Protein AF-A0A1D9CWX2-F1 (afdb_monomer_lite)

pLDDT: mean 90.26, std 9.73, range [59.81, 98.38]

Sequence (145 aa):
MKDIREGFYKEDIRKVVSSANALLNWCKFDFNDALKPLISKLIYSINLSRTNGLTTLIYTANNLYSLKYLSNENVSTLIEVVPIIFDGTAYENVNPTSHLAINVTSVRSECIKLARELLKNNSNSELKRITEEAKTDPLPEVRFV

Radius of gyration: 14.67 Å; chains: 1; bounding box: 38×24×41 Å

Foldseek 3Di:
DVQLLCLLPDPDLVSNLVSLVVLLVCCVVDNDPVSQVSLVSLLVSLLVVDLRNNLSSLLSLLSCVVVVVHDPVSLVSLLVRLLVNLVCLQVVNDDCPDPNVVCSLSNLLSSLSSLVSSVVPDDDPSSVVSNVVQCVRPDVSSNVD

Structure (mmCIF, N/CA/C/O backbone):
data_AF-A0A1D9CWX2-F1
#
_entry.id   AF-A0A1D9CWX2-F1
#
loop_
_atom_site.group_PDB
_atom_site.id
_atom_site.type_symbol
_atom_site.label_atom_id
_atom_site.label_alt_id
_atom_site.label_comp_id
_atom_site.label_asym_id
_atom_site.label_entity_id
_atom_site.label_seq_id
_atom_site.pdbx_PDB_ins_code
_atom_site.Cartn_x
_atom_site.Cartn_y
_atom_site.Cartn_z
_atom_site.occupancy
_atom_site.B_iso_or_equiv
_atom_site.auth_seq_id
_atom_site.auth_comp_id
_atom_site.auth_asym_id
_atom_site.auth_atom_id
_atom_site.pdbx_PDB_model_num
ATOM 1 N N . MET A 1 1 ? 3.677 2.208 21.973 1.00 59.81 1 MET A N 1
ATOM 2 C CA . MET A 1 1 ? 3.201 3.225 20.993 1.00 59.81 1 MET A CA 1
ATOM 3 C C . MET A 1 1 ? 4.329 4.089 20.407 1.00 59.81 1 MET A C 1
ATOM 5 O O . MET A 1 1 ? 4.275 4.393 19.219 1.00 59.81 1 MET A O 1
ATOM 9 N N . LYS A 1 2 ? 5.341 4.502 21.194 1.00 65.56 2 LYS A N 1
ATOM 10 C CA . LYS A 1 2 ? 6.508 5.254 20.684 1.00 65.56 2 LYS A CA 1
ATOM 11 C C . LYS A 1 2 ? 7.310 4.456 19.641 1.00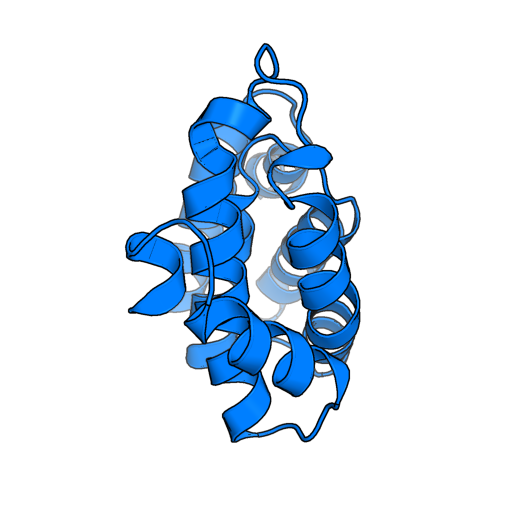 65.56 2 LYS A C 1
ATOM 13 O O . LYS A 1 2 ? 7.604 4.996 18.582 1.00 65.56 2 LYS A O 1
ATOM 18 N N . ASP A 1 3 ? 7.524 3.162 19.875 1.00 70.19 3 ASP A N 1
ATOM 19 C CA . ASP A 1 3 ? 8.325 2.315 18.973 1.00 70.19 3 ASP A CA 1
ATOM 20 C C . ASP A 1 3 ? 7.672 2.086 17.603 1.00 70.19 3 ASP A C 1
ATOM 22 O O . ASP A 1 3 ? 8.350 2.160 16.582 1.00 70.19 3 ASP A O 1
ATOM 26 N N . ILE A 1 4 ? 6.343 1.911 17.555 1.00 67.88 4 ILE A N 1
ATOM 27 C CA . ILE A 1 4 ? 5.595 1.795 16.286 1.00 67.88 4 ILE A CA 1
ATOM 28 C C . ILE A 1 4 ? 5.743 3.084 15.473 1.00 67.88 4 ILE A C 1
ATOM 30 O O . ILE A 1 4 ? 6.108 3.062 14.301 1.00 67.88 4 ILE A O 1
ATOM 34 N N . ARG A 1 5 ? 5.513 4.219 16.139 1.00 67.94 5 ARG A N 1
ATOM 35 C CA . ARG A 1 5 ? 5.567 5.558 15.547 1.00 67.94 5 ARG A CA 1
ATOM 36 C C . ARG A 1 5 ? 6.931 5.877 14.942 1.00 67.94 5 ARG A C 1
ATOM 38 O O . ARG A 1 5 ? 6.989 6.479 13.878 1.00 67.94 5 ARG A O 1
ATOM 45 N N . GLU A 1 6 ? 8.011 5.535 15.636 1.00 76.56 6 GLU A N 1
ATOM 46 C CA . GLU A 1 6 ? 9.367 5.769 15.138 1.00 76.56 6 GLU A CA 1
ATOM 47 C C . GLU A 1 6 ? 9.798 4.731 14.101 1.00 76.56 6 GLU A C 1
ATOM 49 O O . GLU A 1 6 ? 10.604 5.048 13.227 1.00 76.56 6 GLU A O 1
ATOM 54 N N . GLY A 1 7 ? 9.269 3.507 14.182 1.00 68.19 7 GLY A N 1
ATOM 55 C CA . GLY A 1 7 ? 9.634 2.403 13.299 1.00 68.19 7 GLY A CA 1
ATOM 56 C C . GLY A 1 7 ? 9.360 2.679 11.823 1.00 68.19 7 GLY A C 1
ATOM 57 O O . GLY A 1 7 ? 10.159 2.265 10.992 1.00 68.19 7 GLY A O 1
ATOM 58 N N . PHE A 1 8 ? 8.321 3.457 11.497 1.00 68.81 8 PHE A N 1
ATOM 59 C CA . PHE A 1 8 ? 7.978 3.816 10.112 1.00 68.81 8 PHE A CA 1
ATOM 60 C C . PHE A 1 8 ? 9.014 4.690 9.390 1.00 68.81 8 PHE A C 1
ATOM 62 O O . PHE A 1 8 ? 8.916 4.858 8.177 1.00 68.81 8 PHE A O 1
ATOM 69 N N . TYR A 1 9 ? 9.974 5.273 10.113 1.00 67.38 9 TYR A N 1
ATOM 70 C CA . TYR A 1 9 ? 10.994 6.168 9.551 1.00 67.38 9 TYR A CA 1
ATOM 71 C C . TYR A 1 9 ? 12.418 5.625 9.702 1.00 67.38 9 TYR A C 1
ATOM 73 O O . TYR A 1 9 ? 13.372 6.318 9.341 1.00 67.38 9 TYR A O 1
ATOM 81 N N . LYS A 1 10 ? 12.587 4.423 10.268 1.00 72.75 10 LYS A N 1
ATOM 82 C CA . LYS A 1 10 ? 13.910 3.809 10.428 1.00 72.75 10 LYS A CA 1
ATOM 83 C C . LYS A 1 10 ? 14.403 3.268 9.088 1.00 72.75 10 LYS A C 1
ATOM 85 O O . LYS A 1 10 ? 13.624 2.788 8.276 1.00 72.75 10 LYS A O 1
ATOM 90 N N . GLU A 1 11 ? 15.718 3.285 8.907 1.00 66.25 11 GLU A N 1
ATOM 91 C CA . GLU A 1 11 ? 16.367 2.628 7.767 1.00 66.25 11 GLU A CA 1
ATOM 92 C C . GLU A 1 11 ? 16.251 1.096 7.845 1.00 66.25 11 GLU A C 1
ATOM 94 O O . GLU A 1 11 ? 16.221 0.433 6.812 1.00 66.25 11 GLU A O 1
ATOM 99 N N . ASP A 1 12 ? 16.131 0.526 9.053 1.00 76.94 12 ASP A N 1
ATOM 100 C CA . ASP A 1 12 ? 15.967 -0.920 9.248 1.00 76.94 12 ASP A CA 1
ATOM 101 C C . ASP A 1 12 ? 14.585 -1.390 8.772 1.00 76.94 12 ASP A C 1
ATOM 103 O O . ASP A 1 12 ? 13.565 -1.170 9.434 1.00 76.94 12 ASP A O 1
ATOM 107 N N . ILE A 1 13 ? 14.581 -2.113 7.650 1.00 78.19 13 ILE A N 1
ATOM 108 C CA . ILE A 1 13 ? 13.384 -2.681 7.027 1.00 78.19 13 ILE A CA 1
ATOM 109 C C . 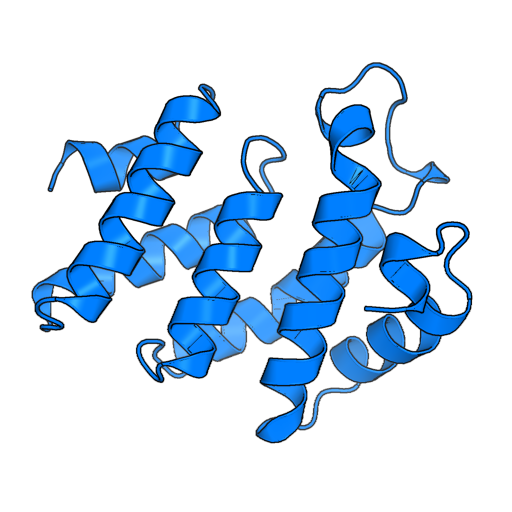ILE A 1 13 ? 12.560 -3.533 7.996 1.00 78.19 13 ILE A C 1
ATOM 111 O O . ILE A 1 13 ? 11.333 -3.479 7.969 1.00 78.19 13 ILE A O 1
ATOM 115 N N . ARG A 1 14 ? 13.199 -4.273 8.912 1.00 80.31 14 ARG A N 1
ATOM 116 C CA . ARG A 1 14 ? 12.491 -5.146 9.860 1.00 80.31 14 ARG A CA 1
ATOM 117 C C . ARG A 1 14 ? 11.664 -4.332 10.842 1.00 80.31 14 ARG A C 1
ATOM 119 O O . ARG A 1 14 ? 10.590 -4.778 11.232 1.00 80.31 14 ARG A O 1
ATOM 126 N N . LYS A 1 15 ? 12.142 -3.139 11.216 1.00 83.31 15 LYS A N 1
ATOM 127 C CA . LYS A 1 15 ? 11.414 -2.212 12.094 1.00 83.31 15 LYS A CA 1
ATOM 128 C C . LYS A 1 15 ? 10.236 -1.568 11.374 1.00 83.31 15 LYS A C 1
ATOM 130 O O . LYS A 1 15 ? 9.180 -1.419 11.977 1.00 83.31 15 LYS A O 1
ATOM 135 N N . VAL A 1 16 ? 10.387 -1.233 10.092 1.00 83.9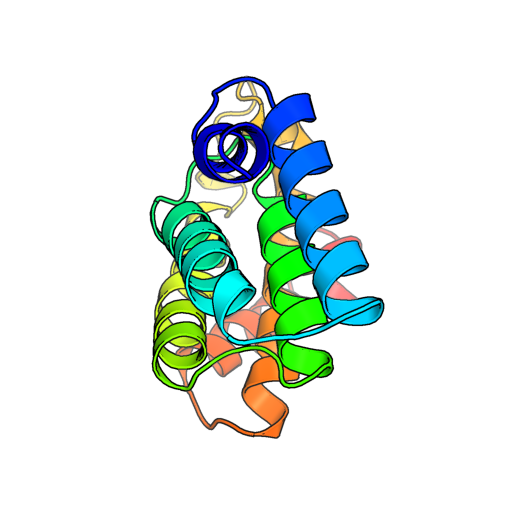4 16 VAL A N 1
ATOM 136 C CA . VAL A 1 16 ? 9.272 -0.732 9.272 1.00 83.94 16 VAL A CA 1
ATOM 137 C C . VAL A 1 16 ? 8.187 -1.806 9.150 1.00 83.94 16 VAL A C 1
ATOM 139 O O . VAL A 1 16 ? 7.023 -1.548 9.454 1.00 83.94 16 VAL A O 1
ATOM 142 N N . VAL A 1 17 ? 8.581 -3.028 8.777 1.00 84.88 17 VAL A N 1
ATOM 143 C CA . VAL A 1 17 ? 7.679 -4.175 8.591 1.00 84.88 17 VAL A CA 1
ATOM 144 C C . VAL A 1 17 ? 6.957 -4.539 9.885 1.00 84.88 17 VAL A C 1
ATOM 146 O O . VAL A 1 17 ? 5.734 -4.686 9.886 1.00 84.88 17 VAL A O 1
ATOM 149 N N . SER A 1 18 ? 7.684 -4.668 10.999 1.00 86.00 18 SER A N 1
ATOM 150 C CA . SER A 1 18 ? 7.079 -5.035 12.281 1.00 86.00 18 SER A CA 1
ATOM 151 C C . SER A 1 18 ? 6.111 -3.964 12.775 1.00 86.00 18 SER A C 1
ATOM 153 O O . SER A 1 18 ? 5.011 -4.307 13.204 1.00 86.00 18 SER A O 1
ATOM 155 N N . SER A 1 19 ? 6.454 -2.679 12.641 1.00 89.12 19 SER A N 1
ATOM 156 C CA . SER A 1 19 ? 5.563 -1.577 13.005 1.00 89.12 19 SER A CA 1
ATOM 157 C C . SER A 1 19 ? 4.304 -1.524 12.139 1.00 89.12 19 SER A C 1
ATOM 159 O O . SER A 1 19 ? 3.219 -1.298 12.675 1.00 89.12 19 SER A O 1
ATOM 161 N N . ALA A 1 20 ? 4.417 -1.746 10.825 1.00 90.94 20 ALA A N 1
ATOM 162 C CA . ALA A 1 20 ? 3.270 -1.744 9.913 1.00 90.94 20 ALA A CA 1
ATOM 163 C C . ALA A 1 20 ? 2.302 -2.892 10.233 1.00 90.94 20 ALA A C 1
ATOM 165 O O . ALA A 1 20 ? 1.107 -2.666 10.434 1.00 90.94 20 ALA A O 1
ATOM 166 N N . ASN A 1 21 ? 2.837 -4.103 10.399 1.00 92.06 21 ASN A N 1
ATOM 167 C CA . ASN A 1 21 ? 2.047 -5.275 10.767 1.00 92.06 21 ASN A CA 1
ATOM 168 C C . ASN A 1 21 ? 1.420 -5.136 12.161 1.00 92.06 21 ASN A C 1
ATOM 170 O O . ASN A 1 21 ? 0.255 -5.485 12.349 1.00 92.06 21 ASN A O 1
ATOM 174 N N . ALA A 1 22 ? 2.161 -4.598 13.136 1.00 94.00 22 ALA A N 1
ATOM 175 C CA . ALA A 1 22 ? 1.643 -4.352 14.478 1.00 94.00 22 ALA A CA 1
ATOM 176 C C . ALA A 1 22 ? 0.480 -3.354 14.460 1.00 94.00 22 ALA A C 1
ATOM 178 O O . ALA A 1 22 ? -0.535 -3.604 15.106 1.00 94.00 22 ALA A O 1
ATOM 179 N N . LEU A 1 23 ? 0.593 -2.261 13.695 1.00 95.50 23 LEU A N 1
ATOM 180 C CA . LEU A 1 23 ? -0.497 -1.299 13.541 1.00 95.50 23 LEU A CA 1
ATOM 181 C C . LEU A 1 23 ? -1.732 -1.949 12.908 1.00 95.50 23 LEU A C 1
ATOM 183 O O . LEU A 1 23 ? -2.828 -1.796 13.439 1.00 95.50 23 LEU A O 1
ATOM 187 N N . LEU A 1 24 ? -1.566 -2.701 11.815 1.00 96.62 24 LEU A N 1
ATOM 188 C CA . LEU A 1 24 ? -2.686 -3.376 11.155 1.00 96.62 24 LEU A CA 1
ATOM 189 C C . LEU A 1 24 ? -3.411 -4.339 12.100 1.00 96.62 24 LEU A C 1
ATOM 191 O O . LEU A 1 24 ? -4.639 -4.327 12.174 1.00 96.62 24 LEU A O 1
ATOM 195 N N . ASN A 1 25 ? -2.656 -5.162 12.827 1.00 96.06 25 ASN A N 1
ATOM 196 C CA . ASN A 1 25 ? -3.225 -6.110 13.780 1.00 96.06 25 ASN A CA 1
ATOM 197 C C . ASN A 1 25 ? -3.917 -5.396 14.944 1.00 96.06 25 ASN A C 1
ATOM 199 O O . ASN A 1 25 ? -4.981 -5.835 15.367 1.00 96.06 25 ASN A O 1
ATOM 203 N N . TRP A 1 26 ? -3.368 -4.275 15.420 1.00 96.00 26 TRP A N 1
ATOM 204 C CA . TRP A 1 26 ? -4.010 -3.484 16.466 1.00 96.00 26 TRP A CA 1
ATOM 205 C C . TRP A 1 26 ? -5.334 -2.886 15.981 1.00 96.00 26 TRP A C 1
ATOM 207 O O . TRP A 1 26 ? -6.338 -3.034 16.665 1.00 96.00 26 TRP A O 1
ATOM 217 N N . CYS A 1 27 ? -5.385 -2.322 14.769 1.00 96.19 27 CYS A N 1
ATOM 218 C CA . CYS A 1 27 ? -6.645 -1.845 14.191 1.00 96.19 27 CYS A CA 1
ATOM 219 C C . CYS A 1 27 ? -7.685 -2.969 14.064 1.00 96.19 27 CYS A C 1
ATOM 221 O O . CYS A 1 27 ? -8.853 -2.753 14.363 1.00 96.19 27 CYS A O 1
ATOM 223 N N . LYS A 1 28 ? -7.271 -4.176 13.655 1.00 95.94 28 LYS A N 1
ATOM 224 C CA . LYS A 1 28 ? -8.173 -5.338 13.562 1.00 95.94 28 LYS A CA 1
ATOM 225 C C . LYS A 1 28 ? -8.706 -5.794 14.922 1.00 95.94 28 LYS A C 1
ATOM 227 O O . LYS A 1 28 ? -9.802 -6.339 14.979 1.00 95.94 28 LYS A O 1
ATOM 232 N N . PHE A 1 29 ? -7.922 -5.623 15.984 1.00 96.19 29 PHE A N 1
ATOM 233 C CA . PHE A 1 29 ? -8.275 -6.070 17.329 1.00 96.19 29 PHE A CA 1
ATOM 234 C C . PHE A 1 29 ? -9.125 -5.045 18.089 1.00 96.19 29 PHE A C 1
ATOM 236 O O . PHE A 1 29 ? -10.133 -5.411 18.681 1.00 96.19 29 PHE A O 1
ATOM 243 N N . ASP A 1 30 ? -8.718 -3.775 18.075 1.00 95.62 30 ASP A N 1
ATOM 244 C CA . ASP A 1 30 ? -9.350 -2.695 18.838 1.00 95.62 30 ASP A CA 1
ATOM 245 C C . ASP A 1 30 ? -9.116 -1.343 18.145 1.00 95.62 30 ASP A C 1
ATOM 247 O O . ASP A 1 30 ? -8.219 -0.571 18.500 1.00 95.62 30 ASP A O 1
ATOM 251 N N . PHE A 1 31 ? -9.890 -1.070 17.091 1.00 95.94 31 PHE A N 1
ATOM 252 C CA . PHE A 1 31 ? -9.816 0.214 16.403 1.00 95.94 31 PHE A CA 1
ATOM 253 C C . PHE A 1 31 ? -10.419 1.334 17.256 1.00 95.94 31 PHE A C 1
ATOM 255 O O . PHE A 1 31 ? -11.610 1.331 17.561 1.00 95.94 31 PHE A O 1
ATOM 262 N N . ASN A 1 32 ? -9.603 2.339 17.570 1.00 94.19 32 ASN A N 1
ATOM 263 C CA . ASN A 1 32 ? -10.023 3.537 18.286 1.00 94.19 32 ASN A CA 1
ATOM 264 C C . ASN A 1 32 ? -9.279 4.786 17.777 1.00 94.19 32 ASN A C 1
ATOM 266 O O . ASN A 1 32 ? -8.305 4.704 17.020 1.00 94.19 32 ASN A O 1
ATOM 270 N N . ASP A 1 33 ? -9.728 5.964 18.213 1.00 93.50 33 ASP A N 1
ATOM 271 C CA . ASP A 1 33 ? -9.203 7.252 17.744 1.00 93.50 33 ASP A CA 1
ATOM 272 C C . ASP A 1 33 ? -7.707 7.456 18.022 1.00 93.50 33 ASP A C 1
ATOM 274 O O . ASP A 1 33 ? -7.040 8.175 17.275 1.00 93.50 33 ASP A O 1
ATOM 278 N N . ALA A 1 34 ? -7.139 6.781 19.026 1.00 92.50 34 ALA A N 1
ATOM 279 C CA . ALA A 1 34 ? -5.712 6.876 19.326 1.00 92.50 34 ALA A CA 1
ATOM 280 C C . ALA A 1 34 ? -4.827 6.244 18.233 1.00 92.50 34 ALA A C 1
ATOM 282 O O . ALA A 1 34 ? -3.633 6.549 18.159 1.00 92.50 34 ALA A O 1
ATOM 283 N N . LEU A 1 35 ? -5.392 5.399 17.360 1.00 94.56 35 LEU A N 1
ATOM 284 C CA . LEU A 1 35 ? -4.677 4.784 16.238 1.00 94.56 35 LEU A CA 1
ATOM 285 C C . LEU A 1 35 ? -4.646 5.667 14.987 1.00 94.56 35 LEU A C 1
ATOM 287 O O . LEU A 1 35 ? -3.728 5.526 14.175 1.00 94.56 35 LEU A O 1
ATOM 291 N N . LYS A 1 36 ? -5.575 6.622 14.841 1.00 94.94 36 LYS A N 1
ATOM 292 C CA . LYS A 1 36 ? -5.650 7.506 13.662 1.00 94.94 36 LYS A CA 1
ATOM 293 C C . LYS A 1 36 ? -4.327 8.241 13.378 1.00 94.94 36 LYS A C 1
ATOM 295 O O . LYS A 1 36 ? -3.866 8.182 12.238 1.00 94.94 36 LYS A O 1
ATOM 300 N N . PRO A 1 37 ? -3.624 8.828 14.372 1.00 94.19 37 PRO A N 1
ATOM 301 C CA . PRO A 1 37 ? -2.327 9.459 14.128 1.00 94.19 37 PRO A CA 1
ATOM 302 C C . PRO A 1 37 ? -1.233 8.483 13.675 1.00 94.19 37 PRO A C 1
ATOM 304 O O . PRO A 1 37 ? -0.301 8.887 12.982 1.00 94.19 37 PRO A O 1
ATOM 307 N N . LEU A 1 38 ? -1.299 7.207 14.077 1.00 93.69 38 LEU A N 1
ATOM 308 C CA . LEU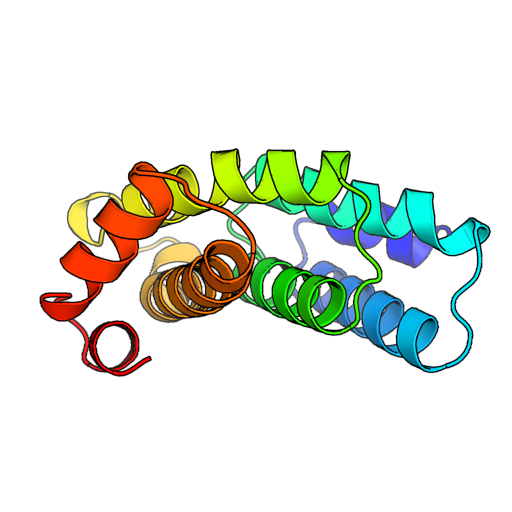 A 1 38 ? -0.344 6.186 13.630 1.00 93.69 38 LEU A CA 1
ATOM 309 C C . LEU A 1 38 ? -0.608 5.790 12.177 1.00 93.69 38 LEU A C 1
ATOM 311 O O . LEU A 1 38 ? 0.344 5.661 11.412 1.00 93.69 38 LEU A O 1
ATOM 315 N N . ILE A 1 39 ? -1.882 5.670 11.794 1.00 96.06 39 ILE A N 1
ATOM 316 C CA . ILE A 1 39 ? -2.289 5.440 10.406 1.00 96.06 39 ILE A CA 1
ATOM 317 C C . ILE A 1 39 ? -1.794 6.585 9.525 1.00 96.06 39 ILE A C 1
ATOM 319 O O . ILE A 1 39 ? -1.083 6.332 8.559 1.00 96.06 39 ILE A O 1
ATOM 323 N N . SER A 1 40 ? -2.070 7.841 9.885 1.00 94.81 40 SER A N 1
ATOM 324 C CA . SER A 1 40 ? -1.609 8.988 9.091 1.00 94.81 40 SER A CA 1
ATOM 325 C C . SER A 1 40 ? -0.085 9.044 8.964 1.00 94.81 40 SER A C 1
ATOM 327 O O . SER A 1 40 ? 0.429 9.422 7.916 1.00 94.81 40 SER A O 1
ATOM 329 N N . LYS A 1 41 ? 0.665 8.602 9.982 1.00 91.94 41 LYS A N 1
ATOM 330 C CA . LYS A 1 41 ? 2.129 8.479 9.886 1.00 91.94 41 LYS A CA 1
ATOM 331 C C . LYS A 1 41 ? 2.582 7.385 8.933 1.00 91.94 41 LYS A C 1
ATOM 333 O O . LYS A 1 41 ? 3.540 7.613 8.203 1.00 91.94 41 LYS A O 1
ATOM 338 N N . LEU A 1 42 ? 1.898 6.242 8.917 1.00 93.88 42 LEU A N 1
ATOM 339 C CA . LEU A 1 42 ? 2.150 5.182 7.943 1.00 93.88 42 LEU A CA 1
ATOM 340 C C . LEU A 1 42 ? 1.919 5.696 6.515 1.00 93.88 42 LEU A C 1
ATOM 342 O O . LEU A 1 42 ? 2.785 5.511 5.663 1.00 93.88 42 LEU A O 1
ATOM 346 N N . ILE A 1 43 ? 0.809 6.403 6.271 1.00 95.31 43 ILE A N 1
ATOM 347 C CA . ILE A 1 43 ? 0.512 7.009 4.961 1.00 95.31 43 ILE A CA 1
ATOM 348 C C . ILE A 1 43 ? 1.557 8.068 4.593 1.00 95.31 43 ILE A C 1
ATOM 350 O O . ILE A 1 43 ? 2.071 8.073 3.478 1.00 95.31 43 ILE A O 1
ATOM 354 N N . TYR A 1 44 ? 1.953 8.914 5.543 1.00 91.12 44 TYR A N 1
ATOM 355 C CA . TYR A 1 44 ? 3.018 9.889 5.325 1.00 91.12 44 TYR A CA 1
ATOM 356 C C . TYR A 1 44 ? 4.366 9.225 4.998 1.00 91.12 44 TYR A C 1
ATOM 358 O O . TYR A 1 44 ? 5.097 9.714 4.142 1.00 91.12 44 TYR A O 1
ATOM 366 N N . SER A 1 45 ? 4.699 8.089 5.618 1.00 89.50 45 SER A N 1
ATOM 367 C CA . SER A 1 45 ? 5.905 7.327 5.266 1.00 89.50 45 SER A CA 1
ATOM 368 C C . SER A 1 45 ? 5.872 6.787 3.836 1.00 89.50 45 SER A C 1
ATOM 370 O O . SER A 1 45 ? 6.917 6.772 3.189 1.00 89.50 45 SER A O 1
ATOM 372 N N . ILE A 1 46 ? 4.697 6.391 3.331 1.00 92.06 46 ILE A N 1
ATOM 373 C CA . ILE A 1 46 ? 4.513 6.038 1.912 1.00 92.06 46 ILE A CA 1
ATOM 374 C C . ILE A 1 46 ? 4.739 7.273 1.039 1.00 92.06 46 ILE A C 1
ATOM 376 O O . ILE A 1 46 ? 5.476 7.189 0.065 1.00 92.06 46 ILE A O 1
ATOM 380 N N . ASN A 1 47 ? 4.179 8.425 1.424 1.00 87.19 47 ASN A N 1
ATOM 381 C CA . ASN A 1 47 ? 4.347 9.683 0.692 1.00 87.19 47 ASN A CA 1
ATOM 382 C C . ASN A 1 47 ? 5.820 10.096 0.539 1.00 87.19 47 ASN A C 1
ATOM 384 O O . ASN A 1 47 ? 6.247 10.539 -0.522 1.00 87.19 47 ASN A O 1
ATOM 388 N N . LEU A 1 48 ? 6.633 9.871 1.574 1.00 84.19 48 LEU A N 1
ATOM 389 C CA . LEU A 1 48 ? 8.079 10.105 1.507 1.00 84.19 48 LEU A CA 1
ATOM 390 C C . LEU A 1 48 ? 8.818 9.170 0.531 1.00 84.19 48 LEU A C 1
ATOM 392 O O . LEU A 1 48 ? 10.015 9.365 0.326 1.00 84.19 48 LEU A O 1
ATOM 396 N N . SER A 1 49 ? 8.147 8.155 -0.026 1.00 69.19 49 SER A N 1
ATOM 397 C CA . SER A 1 49 ? 8.659 7.224 -1.042 1.00 69.19 49 SER A CA 1
ATOM 398 C C . SER A 1 49 ? 10.018 6.604 -0.692 1.00 69.19 49 SER A C 1
ATOM 400 O O . SER A 1 49 ? 10.838 6.308 -1.560 1.00 69.19 49 SER A O 1
ATOM 402 N N . ARG A 1 50 ? 10.284 6.390 0.606 1.00 69.25 50 ARG A N 1
ATOM 403 C CA . ARG A 1 50 ? 11.505 5.709 1.052 1.00 69.25 50 ARG A CA 1
ATOM 404 C C . ARG A 1 50 ? 11.401 4.232 0.680 1.00 69.25 50 ARG A C 1
ATOM 406 O O . ARG A 1 50 ? 10.420 3.574 1.006 1.00 69.25 50 ARG A O 1
ATOM 413 N N . THR A 1 51 ? 12.424 3.708 0.015 1.00 64.94 51 THR A N 1
ATOM 414 C CA . THR A 1 51 ? 12.417 2.370 -0.604 1.00 64.94 51 THR A CA 1
ATOM 415 C C . THR A 1 51 ? 12.363 1.220 0.410 1.00 64.94 51 THR A C 1
ATOM 417 O O . THR A 1 51 ? 11.817 0.151 0.120 1.00 64.94 51 THR A O 1
ATOM 420 N N . ASN A 1 52 ? 12.870 1.431 1.627 1.00 73.94 52 ASN A N 1
ATOM 421 C CA . ASN A 1 52 ? 12.931 0.391 2.654 1.00 73.94 52 ASN A CA 1
ATOM 422 C C . ASN A 1 52 ? 11.541 0.088 3.230 1.00 73.94 52 ASN A C 1
ATOM 424 O O . ASN A 1 52 ? 10.935 0.908 3.916 1.00 73.94 52 ASN A O 1
ATOM 428 N N . GLY A 1 53 ? 11.051 -1.129 2.985 1.00 82.44 53 GLY A N 1
ATOM 429 C CA . GLY A 1 53 ? 9.769 -1.609 3.515 1.00 82.44 53 GLY A CA 1
ATOM 430 C C . GLY A 1 53 ? 8.539 -1.062 2.788 1.00 82.44 53 GLY A C 1
ATOM 431 O O . GLY A 1 53 ? 7.420 -1.321 3.231 1.00 82.44 53 GLY A O 1
ATOM 432 N N . LEU A 1 54 ? 8.728 -0.356 1.666 1.00 89.12 54 LEU A N 1
ATOM 433 C CA . LEU A 1 54 ? 7.653 0.285 0.907 1.00 89.12 54 LEU A CA 1
ATOM 434 C C . LEU A 1 54 ? 6.560 -0.702 0.482 1.00 89.12 54 LEU A C 1
ATOM 436 O O . LEU A 1 54 ? 5.381 -0.416 0.667 1.00 89.12 54 LEU A O 1
ATOM 440 N N . THR A 1 55 ? 6.939 -1.901 0.027 1.00 92.00 55 THR A N 1
ATOM 441 C CA . THR A 1 55 ? 5.996 -2.987 -0.291 1.00 92.00 55 THR A CA 1
ATOM 442 C C . THR A 1 55 ? 5.049 -3.275 0.877 1.00 92.00 55 THR A C 1
ATOM 444 O O . THR A 1 55 ? 3.835 -3.313 0.704 1.00 92.00 55 THR A O 1
ATOM 447 N N . THR A 1 56 ? 5.582 -3.432 2.094 1.00 92.56 56 THR A N 1
ATOM 448 C CA . THR A 1 56 ? 4.776 -3.729 3.289 1.00 92.56 56 THR A CA 1
ATOM 449 C C . THR A 1 56 ? 3.920 -2.544 3.720 1.00 92.56 56 THR A C 1
ATOM 451 O O . THR A 1 56 ? 2.799 -2.744 4.192 1.00 92.56 56 THR A O 1
ATOM 454 N N . LEU A 1 57 ? 4.424 -1.319 3.562 1.00 94.00 57 LEU A N 1
ATOM 455 C CA . LEU A 1 57 ? 3.655 -0.111 3.849 1.00 94.00 57 LEU A CA 1
ATOM 456 C C . LEU A 1 57 ? 2.440 -0.003 2.917 1.00 94.00 57 LEU A C 1
ATOM 458 O O . LEU A 1 57 ? 1.328 0.168 3.412 1.00 94.00 57 LEU A O 1
ATOM 462 N N . ILE A 1 58 ? 2.627 -0.183 1.604 1.00 96.12 58 ILE A N 1
ATOM 463 C CA . ILE A 1 58 ? 1.540 -0.149 0.610 1.00 96.12 58 ILE A CA 1
ATOM 464 C C . ILE A 1 58 ? 0.540 -1.279 0.864 1.00 96.12 58 ILE A C 1
ATOM 466 O O . ILE A 1 58 ? -0.661 -1.024 0.952 1.00 96.12 58 ILE A O 1
ATOM 470 N N . TYR A 1 59 ? 1.026 -2.503 1.080 1.00 96.50 59 TYR A N 1
ATOM 471 C CA . TYR A 1 59 ? 0.182 -3.644 1.439 1.00 96.50 59 TYR A CA 1
ATOM 472 C C . TYR A 1 59 ? -0.678 -3.344 2.678 1.00 96.50 59 TYR A C 1
ATOM 474 O O . TYR A 1 59 ? -1.884 -3.605 2.711 1.00 96.50 59 TYR A O 1
ATOM 482 N N . THR A 1 60 ? -0.068 -2.755 3.709 1.00 97.06 60 THR A N 1
ATOM 483 C CA . THR A 1 60 ? -0.765 -2.392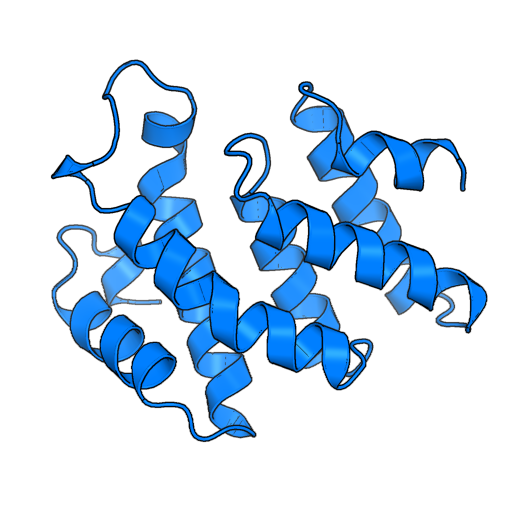 4.945 1.00 97.06 60 THR A CA 1
ATOM 484 C C . THR A 1 60 ? -1.794 -1.293 4.695 1.00 97.06 60 THR A C 1
ATOM 486 O O . THR A 1 60 ? -2.923 -1.411 5.166 1.00 97.06 60 THR A O 1
ATOM 489 N N . ALA A 1 61 ? -1.453 -0.260 3.922 1.00 97.81 61 ALA A N 1
ATOM 490 C CA . ALA A 1 61 ? -2.387 0.795 3.537 1.00 97.81 61 ALA A CA 1
ATOM 491 C C . ALA A 1 61 ? -3.598 0.234 2.778 1.00 97.81 61 ALA A C 1
ATOM 493 O O . ALA A 1 61 ? -4.727 0.611 3.084 1.00 97.81 61 ALA A O 1
ATOM 494 N N . ASN A 1 62 ? -3.390 -0.727 1.875 1.00 98.19 62 ASN A N 1
ATOM 495 C CA . ASN A 1 62 ? -4.472 -1.402 1.161 1.00 98.19 62 ASN A CA 1
ATOM 496 C C . ASN A 1 62 ? -5.413 -2.174 2.098 1.00 98.19 62 ASN A C 1
ATOM 498 O O . ASN A 1 62 ? -6.637 -2.076 1.995 1.00 98.19 62 ASN A O 1
ATOM 502 N N . ASN A 1 63 ? -4.852 -2.887 3.077 1.00 98.12 63 ASN A N 1
ATOM 503 C CA . ASN A 1 63 ? -5.648 -3.565 4.098 1.00 98.12 63 ASN A CA 1
ATOM 504 C C . ASN A 1 63 ? -6.439 -2.568 4.960 1.00 98.12 63 ASN A C 1
ATOM 506 O O . ASN A 1 63 ? -7.626 -2.770 5.201 1.00 98.12 63 ASN A O 1
ATOM 510 N N . LEU A 1 64 ? -5.803 -1.482 5.411 1.00 97.81 64 LEU A N 1
ATOM 511 C CA . LEU A 1 64 ? -6.467 -0.437 6.195 1.00 97.81 64 LEU A CA 1
ATOM 512 C C . LEU A 1 64 ? -7.579 0.259 5.392 1.00 97.81 64 LEU A C 1
ATOM 514 O O . LEU A 1 64 ? -8.624 0.578 5.958 1.00 97.81 64 LEU A O 1
ATOM 518 N N . TYR A 1 65 ? -7.380 0.463 4.086 1.00 98.06 65 TYR A N 1
ATOM 519 C CA . TYR A 1 65 ? -8.395 1.005 3.183 1.00 98.06 65 TYR A CA 1
ATOM 520 C C . TYR A 1 65 ? -9.587 0.055 3.043 1.00 98.06 65 TYR A C 1
ATOM 522 O O . TYR A 1 65 ? -10.725 0.453 3.284 1.00 98.06 65 TYR A O 1
ATOM 530 N N . SER A 1 66 ? -9.322 -1.218 2.737 1.00 96.19 66 SER A N 1
ATOM 531 C CA . SER A 1 66 ? -10.351 -2.253 2.565 1.00 96.19 66 SER A CA 1
ATOM 532 C C . SER A 1 66 ? -11.205 -2.443 3.824 1.00 96.19 66 SER A C 1
ATOM 534 O O . SER A 1 66 ? -12.408 -2.684 3.742 1.00 96.19 66 SER A O 1
ATOM 536 N N . LEU A 1 67 ? -10.594 -2.281 5.001 1.00 96.38 67 LEU A N 1
ATOM 537 C CA . LEU A 1 67 ? -11.258 -2.350 6.306 1.00 96.38 67 LEU A CA 1
ATOM 538 C C . LEU A 1 67 ? -11.905 -1.024 6.746 1.00 96.38 67 LEU A C 1
ATOM 540 O O . LEU A 1 67 ? -12.446 -0.950 7.846 1.00 96.38 67 LEU A O 1
ATOM 544 N N . LYS A 1 68 ? -11.885 0.013 5.899 1.00 96.38 68 LYS A N 1
ATOM 545 C CA . LYS A 1 68 ? -12.475 1.341 6.153 1.00 96.38 68 LYS A CA 1
ATOM 546 C C . LYS A 1 68 ? -11.891 2.070 7.373 1.00 96.38 68 LYS A C 1
ATOM 548 O O . LYS A 1 68 ? -12.586 2.843 8.027 1.00 96.38 68 LYS A O 1
ATOM 553 N N . TYR A 1 69 ? -10.606 1.863 7.667 1.00 96.94 69 TYR A N 1
ATOM 554 C CA . TYR A 1 69 ? -9.902 2.554 8.759 1.00 96.94 69 TYR A CA 1
ATOM 555 C C . TYR A 1 69 ? -9.216 3.860 8.330 1.00 96.94 69 TYR A C 1
ATOM 557 O O . TYR A 1 69 ? -8.721 4.604 9.179 1.00 96.94 69 TYR A O 1
ATOM 565 N N . LEU A 1 70 ? -9.142 4.146 7.026 1.00 97.44 70 LEU A N 1
ATOM 566 C CA . LEU A 1 70 ? -8.522 5.369 6.515 1.00 97.44 70 LEU A CA 1
ATOM 567 C C . LEU A 1 70 ? -9.506 6.545 6.527 1.00 97.44 70 LEU A C 1
ATOM 569 O O . LEU A 1 70 ? -10.668 6.389 6.160 1.00 97.44 70 LEU A O 1
ATOM 573 N N . SER A 1 71 ? -9.023 7.731 6.907 1.00 97.12 71 SER A N 1
ATOM 574 C CA . SER A 1 71 ? -9.755 8.983 6.703 1.00 97.12 71 SER A CA 1
ATOM 575 C C . SER A 1 71 ? -9.725 9.409 5.232 1.00 97.12 71 SER A C 1
ATOM 577 O O . SER A 1 71 ? -8.916 8.907 4.446 1.00 97.12 71 SER A O 1
ATOM 579 N N . ASN A 1 72 ? -10.564 10.377 4.863 1.00 97.00 72 ASN A N 1
ATOM 580 C CA . ASN A 1 72 ? -10.594 10.913 3.502 1.00 97.00 72 ASN A CA 1
ATOM 581 C C . ASN A 1 72 ? -9.258 11.564 3.110 1.00 97.00 72 ASN A C 1
ATOM 583 O O . ASN A 1 72 ? -8.817 11.410 1.976 1.00 97.00 72 ASN A O 1
ATOM 587 N N . GLU A 1 73 ? -8.569 12.221 4.045 1.00 97.00 73 GLU A N 1
ATOM 588 C CA . GLU A 1 73 ? -7.250 12.824 3.808 1.00 97.00 73 GLU A CA 1
ATOM 589 C C . GLU A 1 73 ? -6.187 11.754 3.530 1.00 97.00 73 GLU A C 1
ATOM 591 O O . GLU A 1 73 ? -5.375 11.895 2.613 1.00 97.00 73 GLU A O 1
ATOM 596 N N . ASN A 1 74 ? -6.223 10.645 4.281 1.00 97.50 74 ASN A N 1
ATOM 597 C CA . ASN A 1 74 ? -5.350 9.496 4.040 1.00 97.50 74 ASN A CA 1
ATOM 598 C C . ASN A 1 74 ? -5.606 8.906 2.642 1.00 97.50 74 ASN A C 1
ATOM 600 O O . ASN A 1 74 ? -4.657 8.608 1.921 1.00 97.50 74 ASN A O 1
ATOM 604 N N . VAL A 1 75 ? -6.877 8.762 2.249 1.00 98.19 75 VAL A N 1
ATOM 605 C CA . VAL A 1 75 ? -7.265 8.268 0.917 1.00 98.19 75 VAL A CA 1
ATOM 606 C C . VAL A 1 75 ? -6.801 9.220 -0.187 1.00 98.19 75 VAL A C 1
ATOM 608 O O . VAL A 1 75 ? -6.203 8.755 -1.152 1.00 98.19 75 VAL A O 1
ATOM 611 N N . SER A 1 76 ? -7.002 10.533 -0.031 1.00 97.56 76 SER A N 1
ATOM 612 C CA . SER A 1 76 ? -6.541 11.544 -0.996 1.00 97.56 76 SER A CA 1
ATOM 613 C C . SER A 1 76 ? -5.029 11.465 -1.202 1.00 97.56 76 SER A C 1
ATOM 615 O O . SER A 1 76 ? -4.562 11.394 -2.334 1.00 97.56 76 SER A O 1
ATOM 617 N N . THR A 1 77 ? -4.272 11.358 -0.105 1.00 97.00 77 THR A N 1
ATOM 618 C CA . THR A 1 77 ? -2.808 11.218 -0.158 1.00 97.00 77 THR A CA 1
ATOM 619 C C . THR A 1 77 ? -2.393 9.963 -0.931 1.00 97.00 77 THR A C 1
ATOM 621 O O . THR A 1 77 ? -1.464 10.000 -1.734 1.00 97.00 77 THR A O 1
ATOM 624 N N . LEU A 1 78 ? -3.084 8.836 -0.716 1.00 97.88 78 LEU A N 1
ATOM 625 C CA . LEU A 1 78 ? -2.799 7.593 -1.435 1.00 97.88 78 LEU A CA 1
ATOM 626 C C . LEU A 1 78 ? -3.112 7.692 -2.932 1.00 97.88 78 LEU A C 1
ATOM 628 O O . LEU A 1 78 ? -2.331 7.201 -3.741 1.00 97.88 78 LEU A O 1
ATOM 632 N N . ILE A 1 79 ? -4.225 8.332 -3.303 1.00 98.12 79 ILE A N 1
ATOM 633 C CA . ILE A 1 79 ? -4.594 8.556 -4.709 1.00 98.12 79 ILE A CA 1
ATOM 634 C C . ILE A 1 79 ? -3.501 9.349 -5.438 1.00 98.12 79 ILE A C 1
ATOM 636 O O . ILE A 1 79 ? -3.201 9.042 -6.589 1.00 98.12 79 ILE A O 1
ATOM 640 N N . GLU A 1 80 ? -2.899 10.332 -4.769 1.00 96.38 80 GLU A N 1
ATOM 641 C CA . GLU A 1 80 ? -1.828 11.160 -5.329 1.00 96.38 80 GLU A CA 1
ATOM 642 C C . GLU A 1 80 ? -0.489 10.413 -5.421 1.00 96.38 80 GLU A C 1
ATOM 644 O O . GLU A 1 80 ? 0.172 10.457 -6.457 1.00 96.38 80 GLU A O 1
ATOM 649 N N . VAL A 1 81 ? -0.080 9.705 -4.363 1.00 96.12 81 VAL A N 1
ATOM 650 C CA . VAL A 1 81 ? 1.272 9.124 -4.292 1.00 96.12 81 VAL A CA 1
ATOM 651 C C . VAL A 1 81 ? 1.413 7.789 -5.033 1.00 96.12 81 VAL A C 1
ATOM 653 O O . VAL A 1 81 ? 2.493 7.472 -5.527 1.00 96.12 81 VAL A O 1
ATOM 656 N N . VAL A 1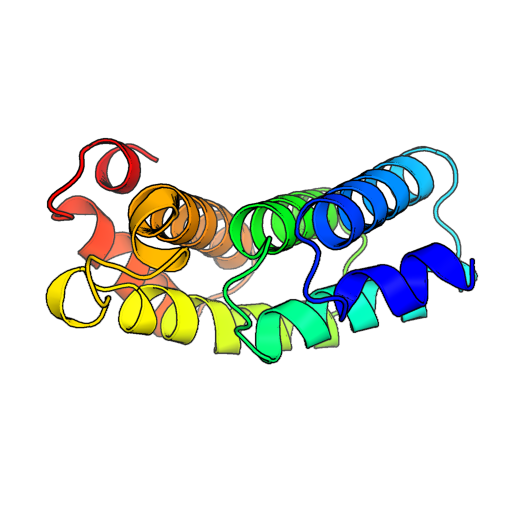 82 ? 0.354 6.976 -5.122 1.00 97.25 82 VAL A N 1
ATOM 657 C CA . VAL A 1 82 ? 0.446 5.619 -5.694 1.00 97.25 82 VAL A CA 1
ATOM 658 C C . VAL A 1 82 ? 0.926 5.621 -7.156 1.00 97.25 82 VAL A C 1
ATOM 660 O O . VAL A 1 82 ? 1.844 4.851 -7.453 1.00 97.25 82 VAL A O 1
ATOM 663 N N . PRO A 1 83 ? 0.405 6.480 -8.058 1.00 97.25 83 PRO A N 1
ATOM 664 C CA . PRO A 1 83 ? 0.939 6.602 -9.414 1.00 97.25 83 PRO A CA 1
ATOM 665 C C . PRO A 1 83 ? 2.410 7.020 -9.445 1.00 97.25 83 PRO A C 1
ATOM 667 O O . PRO A 1 83 ? 3.199 6.421 -10.167 1.00 97.25 83 PRO A O 1
ATOM 670 N N . ILE A 1 84 ? 2.799 7.976 -8.596 1.00 95.62 84 ILE A N 1
ATOM 671 C CA . ILE A 1 84 ? 4.177 8.482 -8.520 1.00 95.62 84 ILE A CA 1
ATOM 672 C C . ILE A 1 84 ? 5.144 7.358 -8.132 1.00 95.62 84 ILE A C 1
ATOM 674 O O . ILE A 1 84 ? 6.208 7.215 -8.732 1.00 95.62 84 ILE A O 1
ATOM 678 N N . ILE A 1 85 ? 4.774 6.532 -7.149 1.00 94.62 85 ILE A N 1
ATOM 679 C CA . ILE A 1 85 ? 5.584 5.378 -6.740 1.00 94.62 85 ILE A CA 1
ATOM 680 C C . ILE A 1 85 ? 5.662 4.348 -7.868 1.00 94.62 85 ILE A C 1
ATOM 682 O O . ILE A 1 85 ? 6.733 3.794 -8.112 1.00 94.62 85 ILE A O 1
ATOM 686 N N . PHE A 1 86 ? 4.550 4.071 -8.552 1.00 95.31 86 PHE A N 1
ATOM 687 C CA . PHE A 1 86 ? 4.534 3.128 -9.669 1.00 95.31 86 PHE A CA 1
ATOM 688 C C . PHE A 1 86 ? 5.476 3.578 -10.796 1.00 95.31 86 PHE A C 1
ATOM 690 O O . PHE A 1 86 ? 6.362 2.819 -11.183 1.00 95.31 86 PHE A O 1
ATOM 697 N N . ASP A 1 87 ? 5.375 4.827 -11.249 1.00 94.00 87 ASP A N 1
ATOM 698 C CA . ASP A 1 87 ? 6.237 5.367 -12.308 1.00 94.00 87 ASP A CA 1
ATOM 699 C C . ASP A 1 87 ? 7.711 5.452 -11.854 1.00 94.00 87 ASP A C 1
ATOM 701 O O . ASP A 1 87 ? 8.637 5.072 -12.575 1.00 94.00 87 ASP A O 1
ATOM 705 N N . GLY A 1 88 ? 7.948 5.871 -10.605 1.00 90.88 88 GLY A N 1
ATOM 706 C CA . GLY A 1 88 ? 9.284 5.926 -10.000 1.00 90.88 88 GLY A CA 1
ATOM 707 C C . GLY A 1 88 ? 9.937 4.554 -9.800 1.00 90.88 88 GLY A C 1
ATOM 708 O O . GLY A 1 88 ? 11.147 4.468 -9.595 1.00 90.88 88 GLY A O 1
ATOM 709 N N . THR A 1 89 ? 9.152 3.478 -9.884 1.00 91.00 89 THR A N 1
ATOM 710 C CA . THR A 1 89 ? 9.622 2.088 -9.842 1.00 91.00 89 THR A CA 1
ATOM 711 C C . THR A 1 89 ? 9.615 1.419 -11.213 1.00 91.00 89 THR A C 1
ATOM 713 O O . THR A 1 89 ? 9.743 0.199 -11.282 1.00 91.00 89 THR A O 1
ATOM 716 N N . ALA A 1 90 ? 9.496 2.172 -12.312 1.00 89.94 90 ALA A N 1
ATOM 717 C CA . ALA A 1 90 ? 9.772 1.632 -13.643 1.00 89.94 90 ALA A CA 1
ATOM 718 C C . ALA A 1 90 ? 11.198 1.057 -13.693 1.00 89.94 90 ALA A C 1
ATOM 720 O O . ALA A 1 90 ? 12.126 1.621 -13.108 1.00 89.94 90 ALA A O 1
ATOM 721 N N . TYR A 1 91 ? 11.377 -0.089 -14.349 1.00 88.12 91 TYR A N 1
ATOM 722 C CA . TYR A 1 91 ? 12.620 -0.861 -14.258 1.00 88.12 91 TYR A CA 1
ATOM 723 C C . TYR A 1 91 ? 13.838 -0.083 -14.780 1.00 88.12 91 TYR A C 1
ATOM 725 O O . TYR A 1 91 ? 14.928 -0.231 -14.234 1.00 88.12 91 TYR A O 1
ATOM 733 N N . GLU A 1 92 ? 13.655 0.794 -15.770 1.00 86.81 92 GLU A N 1
ATOM 734 C CA . GLU A 1 92 ? 14.687 1.708 -16.273 1.00 86.81 92 GLU A CA 1
ATOM 735 C C . GLU A 1 92 ? 15.136 2.768 -15.253 1.00 86.81 92 GLU A C 1
ATOM 737 O O . GLU A 1 92 ? 16.262 3.259 -15.330 1.00 86.81 92 GLU A O 1
ATOM 742 N N . ASN A 1 93 ? 14.286 3.094 -14.276 1.00 83.81 93 ASN A N 1
ATOM 743 C CA . ASN A 1 93 ? 14.546 4.110 -13.255 1.00 83.81 93 ASN A CA 1
ATOM 744 C C . ASN A 1 93 ? 15.230 3.528 -12.005 1.00 83.81 93 ASN A C 1
ATOM 746 O O . ASN A 1 93 ? 15.685 4.278 -11.138 1.00 83.81 93 ASN A O 1
ATOM 750 N N . VAL A 1 94 ? 15.318 2.199 -11.884 1.00 81.56 94 VAL A N 1
ATOM 751 C CA . VAL A 1 94 ? 15.844 1.535 -10.687 1.00 81.56 94 VAL A CA 1
ATOM 752 C C . VAL A 1 94 ? 17.301 1.131 -10.881 1.00 81.56 94 VAL A C 1
ATOM 754 O O . VAL A 1 94 ? 17.635 0.312 -11.732 1.00 81.56 94 VAL A O 1
ATOM 757 N N . ASN A 1 95 ? 18.185 1.650 -10.022 1.00 78.75 95 ASN A N 1
ATOM 758 C CA . ASN A 1 95 ? 19.579 1.211 -9.977 1.00 78.75 95 ASN A CA 1
ATOM 759 C C . ASN A 1 95 ? 19.637 -0.294 -9.626 1.00 78.75 95 ASN A C 1
ATOM 761 O O . ASN A 1 95 ? 19.227 -0.645 -8.513 1.00 78.75 95 ASN A O 1
ATOM 765 N N . PRO A 1 96 ? 20.201 -1.166 -10.489 1.00 76.56 96 PRO A N 1
ATOM 766 C CA . PRO A 1 96 ? 20.244 -2.618 -10.274 1.00 76.56 96 PRO A CA 1
ATOM 767 C C . PRO A 1 96 ? 20.948 -3.065 -8.987 1.00 76.56 96 PRO A C 1
ATOM 769 O O . PRO A 1 96 ? 20.712 -4.163 -8.497 1.00 76.56 96 PRO A O 1
ATOM 772 N N . THR A 1 97 ? 21.817 -2.219 -8.430 1.00 75.00 97 THR A N 1
ATOM 773 C CA . THR A 1 97 ? 22.554 -2.495 -7.184 1.00 75.00 97 THR A CA 1
ATOM 774 C C . THR A 1 97 ? 21.833 -2.000 -5.927 1.00 75.00 97 THR A C 1
ATOM 776 O O . THR A 1 97 ? 22.305 -2.214 -4.812 1.00 75.00 97 THR A O 1
ATOM 779 N N . SER A 1 98 ? 20.689 -1.329 -6.080 1.00 73.19 98 SER A N 1
ATOM 780 C CA . SER A 1 98 ? 19.911 -0.809 -4.957 1.00 73.19 98 SER A CA 1
ATOM 781 C C . SER A 1 98 ? 19.067 -1.897 -4.288 1.00 73.19 98 SER A C 1
ATOM 783 O O . SER A 1 98 ? 18.610 -2.840 -4.928 1.00 73.19 98 SER A O 1
ATOM 785 N N . HIS A 1 99 ? 18.752 -1.718 -3.002 1.00 67.62 99 HIS A N 1
ATOM 786 C CA . HIS A 1 99 ? 17.760 -2.560 -2.322 1.00 67.62 99 HIS A CA 1
ATOM 787 C C . HIS A 1 99 ? 16.376 -2.512 -2.990 1.00 67.62 99 HIS A C 1
ATOM 789 O O . HIS A 1 99 ? 15.633 -3.486 -2.903 1.00 67.62 99 HIS A O 1
ATOM 795 N N . LEU A 1 100 ? 16.053 -1.410 -3.681 1.00 70.69 100 LEU A N 1
ATOM 796 C CA . LEU A 1 100 ? 14.819 -1.274 -4.451 1.00 70.69 100 LEU A CA 1
ATOM 797 C C . LEU A 1 100 ? 14.776 -2.251 -5.635 1.00 70.69 100 LEU A C 1
ATOM 799 O O . LEU A 1 100 ? 13.719 -2.784 -5.942 1.00 70.69 100 LEU A O 1
ATOM 803 N N . ALA A 1 101 ? 15.913 -2.554 -6.269 1.00 75.00 101 ALA A N 1
ATOM 804 C CA . ALA A 1 101 ? 15.958 -3.514 -7.375 1.00 75.00 101 ALA A CA 1
ATOM 805 C C . ALA A 1 101 ? 15.480 -4.914 -6.963 1.00 75.00 101 ALA A C 1
ATOM 807 O O . ALA A 1 101 ? 14.920 -5.640 -7.777 1.00 75.00 101 ALA A O 1
ATOM 808 N N . ILE A 1 102 ? 15.648 -5.276 -5.687 1.00 79.06 102 ILE A N 1
ATOM 809 C CA . ILE A 1 102 ? 15.235 -6.580 -5.153 1.00 79.06 102 ILE A CA 1
ATOM 810 C C . ILE A 1 102 ? 13.709 -6.667 -5.014 1.00 79.06 102 ILE A C 1
ATOM 812 O O . ILE A 1 102 ? 13.139 -7.747 -5.145 1.00 79.06 102 ILE A O 1
ATOM 816 N N . ASN A 1 103 ? 13.034 -5.551 -4.722 1.00 85.12 103 ASN A N 1
ATOM 817 C CA . ASN A 1 103 ? 11.603 -5.531 -4.412 1.00 85.12 103 ASN A CA 1
ATOM 818 C C . ASN A 1 103 ? 10.757 -4.712 -5.399 1.00 85.12 103 ASN A C 1
ATOM 820 O O . ASN A 1 103 ? 9.553 -4.592 -5.176 1.00 85.12 103 ASN A O 1
ATOM 824 N N . VAL A 1 104 ? 11.351 -4.188 -6.476 1.00 90.12 104 VAL A N 1
ATOM 825 C CA . VAL A 1 104 ? 10.697 -3.326 -7.474 1.00 90.12 104 VAL A CA 1
ATOM 826 C C . VAL A 1 104 ? 9.404 -3.948 -7.999 1.00 90.12 104 VAL A C 1
ATOM 828 O O . VAL A 1 104 ? 8.348 -3.323 -7.930 1.00 90.12 104 VAL A O 1
ATOM 831 N N . THR A 1 105 ? 9.448 -5.220 -8.396 1.00 92.50 105 THR A N 1
ATOM 832 C CA . THR A 1 105 ? 8.287 -5.983 -8.872 1.00 92.50 105 THR A CA 1
ATOM 833 C C . THR A 1 105 ? 7.174 -6.025 -7.831 1.00 92.50 105 THR A C 1
ATOM 835 O O . THR A 1 105 ? 6.008 -5.786 -8.140 1.00 92.50 105 THR A O 1
ATOM 838 N N . SER A 1 106 ? 7.531 -6.283 -6.572 1.00 93.44 106 SER A N 1
ATOM 839 C CA . SER A 1 106 ? 6.577 -6.365 -5.469 1.00 93.44 106 SER A CA 1
ATOM 840 C C . SER A 1 106 ? 5.974 -5.003 -5.139 1.00 93.44 106 SER A C 1
ATOM 842 O O . SER A 1 106 ? 4.781 -4.922 -4.868 1.00 93.44 106 SER A O 1
ATOM 844 N N . VAL A 1 107 ? 6.766 -3.925 -5.174 1.00 94.00 107 VAL A N 1
ATOM 845 C CA . VAL A 1 107 ? 6.250 -2.558 -4.996 1.00 94.00 107 VAL A CA 1
ATOM 846 C C . VAL A 1 107 ? 5.241 -2.233 -6.094 1.00 94.00 107 VAL A C 1
ATOM 848 O O . VAL A 1 107 ? 4.121 -1.841 -5.776 1.00 94.00 107 VAL A O 1
ATOM 851 N N . ARG A 1 108 ? 5.595 -2.468 -7.365 1.00 95.81 108 ARG A N 1
ATOM 852 C CA . ARG A 1 108 ? 4.697 -2.242 -8.507 1.00 95.81 108 ARG A CA 1
ATOM 853 C C . ARG A 1 108 ? 3.401 -3.039 -8.373 1.00 95.81 108 ARG A C 1
ATOM 855 O O . ARG A 1 108 ? 2.321 -2.472 -8.499 1.00 95.81 108 ARG A O 1
ATOM 862 N N . SER A 1 109 ? 3.500 -4.326 -8.045 1.00 97.12 109 SER A N 1
ATOM 863 C CA . SER A 1 109 ? 2.345 -5.205 -7.828 1.00 97.12 109 SER A CA 1
ATOM 864 C C . SER A 1 109 ? 1.420 -4.674 -6.721 1.00 97.12 109 SER A C 1
ATOM 866 O O . SER A 1 109 ? 0.210 -4.556 -6.923 1.00 97.12 109 SER A O 1
ATOM 868 N N . GLU A 1 110 ? 1.972 -4.269 -5.572 1.00 97.06 110 GLU A N 1
ATOM 869 C CA . GLU A 1 110 ? 1.185 -3.704 -4.467 1.00 97.06 110 GLU A CA 1
ATOM 870 C C . GLU A 1 110 ? 0.563 -2.339 -4.809 1.00 97.06 110 GLU A C 1
ATOM 872 O O . GLU A 1 110 ? -0.575 -2.080 -4.409 1.00 97.06 110 GLU A O 1
ATOM 877 N N . CYS A 1 111 ? 1.240 -1.493 -5.598 1.00 97.31 111 CYS A N 1
ATOM 878 C CA . CYS A 1 111 ? 0.647 -0.258 -6.125 1.00 97.31 111 CYS A CA 1
ATOM 879 C C . CYS A 1 111 ? -0.612 -0.553 -6.947 1.00 97.31 111 CYS A C 1
ATOM 881 O O . CYS A 1 111 ? -1.636 0.095 -6.743 1.00 97.31 111 CYS A O 1
ATOM 883 N N . ILE A 1 112 ? -0.569 -1.554 -7.832 1.00 98.19 112 ILE A N 1
ATOM 884 C CA . ILE A 1 112 ? -1.715 -1.922 -8.676 1.00 98.19 112 ILE A CA 1
ATOM 885 C C . ILE A 1 112 ? -2.866 -2.502 -7.854 1.00 98.19 112 ILE A C 1
ATOM 887 O O . ILE A 1 112 ? -4.021 -2.138 -8.095 1.00 98.19 112 ILE A O 1
ATOM 891 N N . LYS A 1 113 ? -2.579 -3.332 -6.842 1.00 98.31 113 LYS A N 1
ATOM 892 C CA . LYS A 1 113 ? -3.608 -3.821 -5.904 1.00 98.31 113 LYS A CA 1
ATOM 893 C C . LYS A 1 113 ? -4.322 -2.658 -5.227 1.00 98.31 113 LYS A C 1
ATOM 895 O O . LYS A 1 113 ? -5.548 -2.581 -5.273 1.00 98.31 113 LYS A O 1
ATOM 900 N N . LEU A 1 114 ? -3.557 -1.738 -4.640 1.00 98.38 114 LEU A N 1
ATOM 901 C CA . LEU A 1 114 ? -4.115 -0.579 -3.950 1.00 98.38 114 LEU A CA 1
ATOM 902 C C . LEU A 1 114 ? -4.879 0.344 -4.911 1.00 98.38 114 LEU A C 1
ATOM 904 O O . LEU A 1 114 ? -5.983 0.774 -4.591 1.00 98.38 114 LEU A O 1
ATOM 908 N N . ALA A 1 115 ? -4.339 0.614 -6.101 1.00 98.38 115 ALA A N 1
ATOM 909 C CA . ALA A 1 115 ? -4.983 1.459 -7.102 1.00 98.38 115 ALA A CA 1
ATOM 910 C C . ALA A 1 115 ? -6.362 0.925 -7.506 1.00 98.38 115 ALA A C 1
ATOM 912 O O . ALA A 1 115 ? -7.329 1.685 -7.565 1.00 98.38 115 ALA A O 1
ATOM 913 N N . ARG A 1 116 ? -6.483 -0.388 -7.730 1.00 97.81 116 ARG A N 1
ATOM 914 C CA . ARG A 1 116 ? -7.765 -1.020 -8.068 1.00 97.81 116 ARG A CA 1
ATOM 915 C C . ARG A 1 116 ? -8.768 -0.957 -6.928 1.00 97.81 116 ARG A C 1
ATOM 917 O O . ARG A 1 116 ? -9.937 -0.687 -7.185 1.00 97.81 116 ARG A O 1
ATOM 924 N N . GLU A 1 117 ? -8.331 -1.168 -5.687 1.00 97.75 117 GLU A N 1
ATOM 925 C CA . GLU A 1 117 ? -9.208 -1.007 -4.523 1.00 97.75 117 GLU A CA 1
ATOM 926 C C . GLU A 1 117 ? -9.697 0.440 -4.392 1.00 97.75 117 GLU A C 1
ATOM 928 O O . GLU A 1 117 ? -10.900 0.668 -4.259 1.00 97.75 117 GLU A O 1
ATOM 933 N N . LEU A 1 118 ? -8.801 1.425 -4.521 1.00 98.00 118 LEU A N 1
ATOM 934 C CA . LEU A 1 118 ? -9.157 2.846 -4.496 1.00 98.00 118 LEU A CA 1
ATOM 935 C C . LEU A 1 118 ? -10.164 3.200 -5.600 1.00 98.00 118 LEU A C 1
ATOM 937 O O . LEU A 1 118 ? -11.122 3.930 -5.340 1.00 98.00 118 LEU A O 1
ATOM 941 N N . LEU A 1 119 ? -9.994 2.654 -6.807 1.00 97.94 119 LEU A N 1
ATOM 942 C CA . LEU A 1 119 ? -10.874 2.906 -7.952 1.00 97.94 119 LEU A CA 1
ATOM 943 C C . LEU A 1 119 ? -12.304 2.376 -7.783 1.00 97.94 119 LEU A C 1
ATOM 945 O O . LEU A 1 119 ? -13.199 2.835 -8.490 1.00 97.94 119 LEU A O 1
ATOM 949 N N . LYS A 1 120 ? -12.559 1.457 -6.840 1.00 96.06 120 LYS A N 1
ATOM 950 C CA . LYS A 1 120 ? -13.926 0.978 -6.566 1.00 96.06 120 LYS A CA 1
ATOM 951 C C . LYS A 1 120 ? -14.847 2.096 -6.083 1.00 96.06 120 LYS A C 1
ATOM 953 O O . LYS A 1 120 ? -16.035 2.069 -6.383 1.00 96.06 120 LYS A O 1
ATOM 958 N N . ASN A 1 121 ? -14.301 3.062 -5.340 1.00 94.44 121 ASN A N 1
ATOM 959 C CA . ASN A 1 121 ? -15.069 4.157 -4.739 1.00 94.44 121 ASN A CA 1
ATOM 960 C C . ASN A 1 121 ? -14.595 5.550 -5.179 1.00 94.44 121 ASN A C 1
ATOM 962 O O . ASN A 1 121 ? -15.176 6.546 -4.761 1.00 94.44 121 ASN A O 1
ATOM 966 N N . ASN A 1 122 ? -13.546 5.639 -5.999 1.00 93.69 122 ASN A N 1
ATOM 967 C CA . ASN A 1 122 ? -12.976 6.902 -6.455 1.00 93.69 122 ASN A CA 1
ATOM 968 C C . ASN A 1 122 ? -12.776 6.864 -7.970 1.00 93.69 122 ASN A C 1
ATOM 970 O O . ASN A 1 122 ? -12.290 5.879 -8.516 1.00 93.69 122 ASN A O 1
ATOM 974 N N . SER A 1 123 ? -13.084 7.957 -8.664 1.00 94.25 123 SER A N 1
ATOM 975 C CA . SER A 1 123 ? -12.720 8.102 -10.075 1.00 94.25 123 SER A CA 1
ATOM 976 C C . SER A 1 123 ? -11.488 8.990 -10.185 1.00 94.25 123 SER A C 1
ATOM 978 O O . SER A 1 123 ? -11.578 10.196 -9.978 1.00 94.25 123 SER A O 1
ATOM 980 N N . ASN A 1 124 ? -10.345 8.399 -10.528 1.00 97.81 124 ASN A N 1
ATOM 981 C CA . ASN A 1 124 ? -9.095 9.120 -10.749 1.00 97.81 124 ASN A CA 1
ATOM 982 C C . ASN A 1 124 ? -8.424 8.622 -12.040 1.00 97.81 124 ASN A C 1
ATOM 984 O O . ASN A 1 124 ? -8.350 7.415 -12.272 1.00 97.81 124 ASN A O 1
ATOM 988 N N . SER A 1 125 ? -7.987 9.545 -12.900 1.00 97.75 125 SER A N 1
ATOM 989 C CA . SER A 1 125 ? -7.399 9.220 -14.206 1.00 97.75 125 SER A CA 1
ATOM 990 C C . SER A 1 125 ? -6.021 8.576 -14.094 1.00 97.75 125 SER A C 1
ATOM 992 O O . SER A 1 125 ? -5.751 7.641 -14.837 1.00 97.75 125 SER A O 1
ATOM 994 N N . GLU A 1 126 ? -5.187 9.006 -13.147 1.00 98.19 126 GLU A N 1
ATOM 995 C CA . GLU A 1 126 ? -3.836 8.464 -12.967 1.00 98.19 126 GLU A CA 1
ATOM 996 C C . GLU A 1 126 ? -3.864 7.038 -12.420 1.00 98.19 126 GLU A C 1
ATOM 998 O O . GLU A 1 126 ? -3.167 6.165 -12.931 1.00 98.19 126 GLU A O 1
ATOM 1003 N N . LEU A 1 127 ? -4.749 6.746 -11.460 1.00 98.38 127 LEU A N 1
ATOM 1004 C CA . LEU A 1 127 ? -4.965 5.370 -11.004 1.00 98.38 127 LEU A CA 1
ATOM 1005 C C . LEU A 1 127 ? -5.471 4.466 -12.142 1.00 98.38 127 LEU A C 1
ATOM 1007 O O . LEU A 1 127 ? -5.066 3.306 -12.245 1.00 98.38 127 LEU A O 1
ATOM 1011 N N . LYS A 1 128 ? -6.338 4.979 -13.028 1.00 98.38 128 LYS A N 1
ATOM 1012 C CA . LYS A 1 128 ? -6.762 4.242 -14.233 1.00 98.38 128 LYS A CA 1
ATOM 1013 C C . LYS A 1 128 ? -5.594 4.039 -15.199 1.00 98.38 128 LYS A C 1
ATOM 1015 O O . LYS A 1 128 ? -5.421 2.934 -15.696 1.00 98.38 128 LYS A O 1
ATOM 1020 N N . ARG A 1 129 ? -4.761 5.060 -15.421 1.00 98.25 129 ARG A N 1
ATOM 1021 C CA . ARG A 1 129 ? -3.585 4.973 -16.297 1.00 98.25 129 ARG A CA 1
ATOM 1022 C C . ARG A 1 129 ? -2.649 3.853 -15.854 1.00 98.25 129 ARG A C 1
ATOM 1024 O O . ARG A 1 129 ? -2.382 2.960 -16.650 1.00 98.25 129 ARG A O 1
ATOM 1031 N N . ILE A 1 130 ? -2.210 3.854 -14.593 1.00 98.06 130 ILE A N 1
ATOM 1032 C CA . ILE A 1 130 ? -1.247 2.849 -14.112 1.00 98.06 130 ILE A CA 1
ATOM 1033 C C . ILE A 1 130 ? -1.834 1.432 -14.109 1.00 98.06 130 ILE A C 1
ATOM 1035 O O . ILE A 1 130 ? -1.119 0.464 -14.345 1.00 98.06 130 ILE A O 1
ATOM 1039 N N . THR A 1 131 ? -3.145 1.283 -13.875 1.00 97.94 131 THR A N 1
ATOM 1040 C CA . THR A 1 131 ? -3.803 -0.035 -13.904 1.00 97.94 131 THR A CA 1
ATOM 1041 C C . THR A 1 131 ? -3.968 -0.583 -15.320 1.00 97.94 131 THR A C 1
ATOM 1043 O O . THR A 1 131 ? -3.908 -1.801 -15.497 1.00 97.94 131 THR A O 1
ATOM 1046 N N . GLU A 1 132 ? -4.125 0.280 -16.326 1.00 97.81 132 GLU A N 1
ATOM 1047 C CA . GLU A 1 132 ? -4.078 -0.109 -17.738 1.00 97.81 132 GLU A CA 1
ATOM 1048 C C . GLU A 1 132 ? -2.647 -0.418 -18.195 1.00 97.81 132 GLU A C 1
ATOM 1050 O O . GLU A 1 132 ? -2.418 -1.459 -18.808 1.00 97.81 132 GLU A O 1
ATOM 1055 N N . GLU A 1 133 ? -1.674 0.421 -17.836 1.00 97.06 133 GLU A N 1
ATOM 1056 C CA . GLU A 1 133 ? -0.252 0.224 -18.149 1.00 97.06 133 GLU A CA 1
ATOM 1057 C C . GLU A 1 133 ? 0.284 -1.102 -17.585 1.00 97.06 133 GLU A C 1
ATOM 1059 O O . GLU A 1 133 ? 0.994 -1.845 -18.269 1.00 97.06 133 GLU A O 1
ATOM 1064 N N . ALA A 1 134 ? -0.136 -1.455 -16.366 1.00 96.94 134 ALA A N 1
ATOM 1065 C CA . ALA A 1 134 ? 0.233 -2.702 -15.711 1.00 96.94 134 ALA A CA 1
ATOM 1066 C C . ALA A 1 134 ? -0.116 -3.952 -16.528 1.00 96.94 134 ALA A C 1
ATOM 1068 O O . ALA A 1 134 ? 0.588 -4.951 -16.417 1.00 96.94 134 ALA A O 1
ATOM 1069 N N . LYS A 1 135 ? -1.144 -3.919 -17.390 1.00 96.69 135 LYS A N 1
ATOM 1070 C CA . LYS A 1 135 ? -1.524 -5.068 -18.238 1.00 96.69 135 LYS A CA 1
ATOM 1071 C C . LYS A 1 135 ? -0.416 -5.473 -19.209 1.00 96.69 135 LYS A C 1
ATOM 1073 O O . LYS A 1 135 ? -0.357 -6.628 -19.629 1.00 96.69 135 LYS A O 1
ATOM 1078 N N . THR A 1 136 ? 0.462 -4.534 -19.547 1.00 96.19 136 THR A N 1
ATOM 1079 C CA . THR A 1 136 ? 1.617 -4.730 -20.427 1.00 96.19 136 THR A CA 1
ATOM 1080 C C . THR A 1 136 ? 2.949 -4.691 -19.681 1.00 96.19 136 THR A C 1
ATOM 1082 O O . THR A 1 136 ? 3.993 -4.654 -20.325 1.00 96.19 136 THR A O 1
ATOM 1085 N N . ASP A 1 137 ? 2.939 -4.721 -18.341 1.00 96.56 137 ASP A N 1
ATOM 1086 C CA . ASP A 1 137 ? 4.170 -4.724 -17.545 1.00 96.56 137 ASP A CA 1
ATOM 1087 C C . ASP A 1 137 ? 5.089 -5.886 -17.969 1.00 96.56 137 ASP A C 1
ATOM 1089 O O . ASP A 1 137 ? 4.589 -6.982 -18.249 1.00 96.56 137 ASP A O 1
ATOM 1093 N N . PRO A 1 138 ? 6.420 -5.697 -18.013 1.00 92.94 138 PRO A N 1
ATOM 1094 C CA . PRO A 1 138 ? 7.371 -6.766 -18.312 1.00 92.94 138 PRO A CA 1
ATOM 1095 C C . PRO A 1 138 ? 7.185 -8.027 -17.460 1.00 92.94 138 PRO A C 1
ATOM 1097 O O . PRO A 1 138 ? 7.389 -9.139 -17.964 1.00 92.94 138 PRO A O 1
ATOM 1100 N N . LEU A 1 139 ? 6.743 -7.886 -16.205 1.00 94.50 139 LEU A N 1
ATOM 1101 C CA . LEU A 1 139 ? 6.639 -8.994 -15.262 1.00 94.50 139 LEU A CA 1
ATOM 1102 C C . LEU A 1 139 ? 5.192 -9.478 -15.041 1.00 94.50 139 LEU A C 1
ATOM 1104 O O . LEU A 1 139 ? 4.285 -8.675 -14.796 1.00 94.50 139 LEU A O 1
ATOM 1108 N N . PRO A 1 140 ? 4.943 -10.804 -15.102 1.00 93.81 140 PRO A N 1
ATOM 1109 C CA . PRO A 1 140 ? 3.607 -11.373 -14.917 1.00 93.81 140 PRO A CA 1
ATOM 1110 C C . PRO A 1 140 ? 3.007 -11.073 -13.537 1.00 93.81 140 PRO A C 1
ATOM 1112 O O . PRO A 1 140 ? 1.793 -10.926 -13.430 1.00 93.81 140 PRO A O 1
ATOM 1115 N N . GLU A 1 141 ? 3.836 -10.930 -12.502 1.00 93.56 141 GLU A N 1
ATOM 1116 C CA . GLU A 1 141 ? 3.431 -10.597 -11.132 1.00 93.56 141 GLU A CA 1
ATOM 1117 C C . GLU A 1 141 ? 2.802 -9.206 -11.008 1.00 93.56 141 GLU A C 1
ATOM 1119 O O . GLU A 1 141 ? 2.148 -8.931 -10.002 1.00 93.56 141 GLU A O 1
ATOM 1124 N N . VAL A 1 142 ? 3.014 -8.331 -11.998 1.00 95.31 142 VAL A N 1
ATOM 1125 C CA . VAL A 1 142 ? 2.371 -7.014 -12.102 1.00 95.31 142 VAL A CA 1
ATOM 1126 C C . VAL A 1 142 ? 1.188 -7.074 -13.075 1.00 95.31 142 VAL A C 1
ATOM 1128 O O . VAL A 1 142 ? 0.126 -6.533 -12.768 1.00 95.31 142 VAL A O 1
ATOM 1131 N N . ARG A 1 143 ? 1.321 -7.797 -14.200 1.00 95.19 143 ARG A N 1
ATOM 1132 C CA . ARG A 1 143 ? 0.240 -7.956 -15.196 1.00 95.19 143 ARG A CA 1
ATOM 1133 C C . ARG A 1 143 ? -1.012 -8.627 -14.647 1.00 95.19 143 ARG A C 1
ATOM 1135 O O . ARG A 1 143 ? -2.123 -8.220 -14.981 1.00 95.19 143 ARG A O 1
ATOM 1142 N N . PHE A 1 144 ? -0.822 -9.678 -13.854 1.00 91.75 144 PHE A N 1
ATOM 1143 C CA . PHE A 1 144 ? -1.889 -10.579 -13.409 1.00 91.75 144 PHE A CA 1
ATOM 1144 C C . PHE A 1 144 ? -2.242 -10.424 -11.929 1.00 91.75 144 PHE A C 1
ATOM 1146 O O . PHE A 1 144 ? -2.882 -11.306 -11.354 1.00 91.75 144 PHE A O 1
ATOM 1153 N N . VAL A 1 145 ? -1.831 -9.305 -11.323 1.00 88.31 145 VAL A N 1
ATOM 1154 C CA . VAL A 1 145 ? -2.465 -8.780 -10.102 1.00 88.31 145 VAL A CA 1
ATOM 1155 C C . VAL A 1 145 ? -3.964 -8.713 -10.298 1.00 88.31 145 VAL A C 1
ATOM 1157 O O . VAL A 1 145 ? -4.376 -8.473 -11.459 1.00 88.31 145 VAL A O 1
#

Secondary structure (DSSP, 8-state):
-HHHHHHTT-S-HHHHHHHHHHHHHHHHH---GGGHHHHHHHHHHHHTT-STTHHHHHHHHHHHHHTT---HHHHHHHHHHHHHHHHHT-GGGS-TTSHHHHHHHHHHHHHHHHHHHHHTT---HHHHHHHHHGGG-SSHHHHT-